Protein AF-A0A6D2JAP5-F1 (afdb_monomer_lite)

Foldseek 3Di:
DEAEDQDPVVQVCQVPVVVPVVCVVVSVVVVVVCVVDPDYDYDHDHPVVVVQVNADADPPPRDSQWDADPVQWIARPVPRDTDPPRGDPDDDPVQFDDPDPDTDGDPVPPPDDDPPPPPDDDDDDDD

InterPro domains:
  IPR002156 Ribonuclease H domain [PF13456] (2-56)

Secondary structure (DSSP, 8-state):
-EEEES-HHHHHHHH-GGG-GGGHHHHHHHHHHHTTSSS-EEEE--GGG-TTTSS---TTT----EEE-TTS-EEETTT-PEESS-------GGGEE-SSS-PEEPTTTS-PPPTT---SPPPP---

Sequence (127 aa):
MVFETDCSDVVKMVSKREEWPAFAILLDEVDRCKMGFTSFSIVHIPMTNNTKADKMICNACESDEIEGEEEGYFYCQKCGVRGEGIIGTAVNDDDLIGGTRGALYQQANARRLPPQLIDAPQQPIHT

pLDDT: mean 76.34, std 18.99, range [34.72, 96.75]

Radius of gyration: 21.02 Å; chains: 1; bounding box: 40×45×50 Å

Organism: NCBI:txid1685480

Structure (mmCIF, N/CA/C/O backbone):
data_AF-A0A6D2JAP5-F1
#
_entry.id   AF-A0A6D2JAP5-F1
#
loop_
_atom_site.group_PDB
_atom_site.id
_atom_site.type_symbol
_atom_site.label_atom_id
_atom_site.label_alt_id
_atom_site.label_comp_id
_atom_site.label_asym_id
_atom_site.label_entity_id
_atom_site.label_seq_id
_atom_site.pdbx_PDB_ins_code
_atom_site.Cartn_x
_atom_site.Cartn_y
_atom_site.Cartn_z
_atom_site.occupancy
_atom_site.B_iso_or_equiv
_atom_site.auth_seq_id
_atom_site.auth_comp_id
_atom_site.auth_asym_id
_atom_site.auth_atom_id
_atom_site.pdbx_PDB_model_num
ATOM 1 N N . MET A 1 1 ? -1.380 -10.282 14.592 1.00 93.75 1 MET A N 1
ATOM 2 C CA . MET A 1 1 ? -0.625 -10.085 13.340 1.00 93.75 1 MET A CA 1
ATOM 3 C C . MET A 1 1 ? -0.267 -8.615 13.231 1.00 93.75 1 MET A C 1
ATOM 5 O O . MET A 1 1 ? -1.144 -7.797 13.486 1.00 93.75 1 MET A O 1
ATOM 9 N N . VAL A 1 2 ? 0.987 -8.300 12.906 1.00 94.69 2 VAL A N 1
ATOM 10 C CA . VAL A 1 2 ? 1.461 -6.924 12.697 1.00 94.69 2 VAL A CA 1
ATOM 11 C C . VAL A 1 2 ? 1.758 -6.757 11.212 1.00 94.69 2 VAL A C 1
ATOM 13 O O . VAL A 1 2 ? 2.531 -7.533 10.659 1.00 94.69 2 VAL A O 1
ATOM 16 N N . PHE A 1 3 ? 1.119 -5.780 10.584 1.00 94.56 3 PHE A N 1
ATOM 17 C CA . PHE A 1 3 ? 1.362 -5.368 9.208 1.00 94.56 3 PHE A CA 1
ATOM 18 C C . PHE A 1 3 ? 2.146 -4.060 9.211 1.00 94.56 3 PHE A C 1
ATOM 20 O O . PHE A 1 3 ? 1.905 -3.187 10.044 1.00 94.56 3 PHE A O 1
ATOM 27 N N . GLU A 1 4 ? 3.071 -3.914 8.277 1.00 96.19 4 GLU A N 1
ATOM 28 C CA . GLU A 1 4 ? 3.921 -2.734 8.155 1.00 96.19 4 GLU A CA 1
ATOM 29 C C . GLU A 1 4 ? 3.623 -2.043 6.824 1.00 96.19 4 GLU A C 1
ATOM 31 O O . GLU A 1 4 ? 3.348 -2.697 5.819 1.00 96.19 4 GLU A O 1
ATOM 36 N N . THR A 1 5 ? 3.630 -0.714 6.825 1.00 95.25 5 THR A N 1
ATOM 37 C CA . THR A 1 5 ? 3.458 0.108 5.625 1.00 95.25 5 THR A CA 1
ATOM 38 C C . THR A 1 5 ? 4.300 1.367 5.748 1.00 95.25 5 THR A C 1
ATOM 40 O O . THR A 1 5 ? 4.461 1.902 6.839 1.00 95.25 5 THR A O 1
ATOM 43 N N . ASP A 1 6 ? 4.826 1.871 4.646 1.00 95.56 6 ASP A N 1
ATOM 44 C CA . ASP A 1 6 ? 5.451 3.194 4.566 1.00 95.56 6 ASP A CA 1
ATOM 45 C C . ASP A 1 6 ? 4.463 4.321 4.250 1.00 95.56 6 ASP A C 1
ATOM 47 O O . ASP A 1 6 ? 4.811 5.501 4.296 1.00 95.56 6 ASP A O 1
ATOM 51 N N . CYS A 1 7 ? 3.196 3.988 3.997 1.00 94.50 7 CYS A N 1
ATOM 52 C CA . CYS A 1 7 ? 2.155 4.973 3.780 1.00 94.50 7 CYS A CA 1
ATOM 53 C C . CYS A 1 7 ? 1.505 5.365 5.111 1.00 94.50 7 CYS A C 1
ATOM 55 O O . CYS A 1 7 ? 0.658 4.657 5.663 1.00 94.50 7 CYS A O 1
ATOM 57 N N . SER A 1 8 ? 1.869 6.542 5.627 1.00 93.56 8 SER A N 1
ATOM 58 C CA . SER A 1 8 ? 1.289 7.050 6.879 1.00 93.56 8 SER A CA 1
ATOM 59 C C . SER A 1 8 ? -0.230 7.254 6.801 1.00 93.56 8 SER A C 1
ATOM 61 O O . SER A 1 8 ? -0.919 7.143 7.817 1.00 93.56 8 SER A O 1
ATOM 63 N N . ASP A 1 9 ? -0.764 7.517 5.606 1.00 95.12 9 ASP A N 1
ATOM 64 C CA . ASP A 1 9 ? -2.195 7.724 5.413 1.00 95.12 9 ASP A CA 1
ATOM 65 C C . ASP A 1 9 ? -2.972 6.418 5.521 1.00 95.12 9 ASP A C 1
ATOM 67 O O . ASP A 1 9 ? -4.006 6.412 6.177 1.00 95.12 9 ASP A O 1
ATOM 71 N N . VAL A 1 10 ? -2.437 5.287 5.047 1.00 94.56 10 VAL A N 1
ATOM 72 C CA . VAL A 1 10 ? -3.070 3.969 5.240 1.00 94.56 10 VAL A CA 1
ATOM 73 C C . VAL A 1 10 ? -3.303 3.684 6.729 1.00 94.56 10 VAL A C 1
ATOM 75 O O . VAL A 1 10 ? -4.396 3.271 7.118 1.00 94.56 10 VAL A O 1
ATOM 78 N N . VAL A 1 11 ? -2.329 3.980 7.596 1.00 94.94 11 VAL A N 1
ATOM 79 C CA . VAL A 1 11 ? -2.489 3.814 9.054 1.00 94.94 11 VAL A CA 1
ATOM 80 C C . VAL A 1 11 ? -3.622 4.694 9.600 1.00 94.94 11 VAL A C 1
ATOM 82 O O . VAL A 1 11 ? -4.421 4.238 10.427 1.00 94.94 11 VAL A O 1
ATOM 85 N N . LYS A 1 12 ? -3.737 5.941 9.124 1.00 94.69 12 LYS A N 1
ATOM 86 C CA . LYS A 1 12 ? -4.809 6.865 9.532 1.00 94.69 12 LYS A CA 1
ATOM 87 C C . LYS A 1 12 ? -6.167 6.406 9.015 1.00 94.69 12 LYS A C 1
ATOM 89 O O . LYS A 1 12 ? -7.117 6.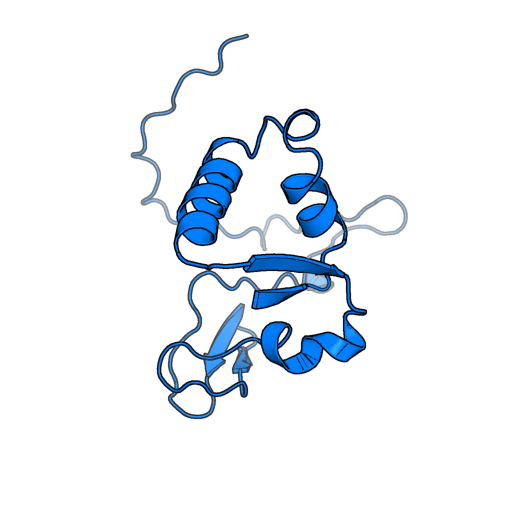398 9.787 1.00 94.69 12 LYS A O 1
ATOM 94 N N . MET A 1 13 ? -6.251 5.982 7.758 1.00 94.56 13 MET A N 1
ATOM 95 C CA . MET A 1 13 ? -7.484 5.518 7.120 1.00 94.56 13 MET A CA 1
ATOM 96 C C . MET A 1 13 ? -8.070 4.311 7.855 1.00 94.56 13 MET A C 1
ATOM 98 O O . MET A 1 13 ? -9.273 4.253 8.090 1.00 94.56 13 MET A O 1
ATOM 102 N N . VAL A 1 14 ? -7.214 3.381 8.289 1.00 92.44 14 VAL A N 1
ATOM 103 C CA . VAL A 1 14 ? -7.626 2.198 9.058 1.00 92.44 14 VAL A CA 1
ATOM 104 C C . VAL A 1 14 ? -8.037 2.547 10.496 1.00 92.44 14 VAL A C 1
ATOM 106 O O . VAL A 1 14 ? -8.856 1.836 11.079 1.00 92.44 14 VAL A O 1
ATOM 109 N N . SER A 1 15 ? -7.493 3.624 11.072 1.00 91.88 15 SER A N 1
ATOM 110 C CA . SER A 1 15 ? -7.784 4.054 12.451 1.00 91.88 15 SER A CA 1
ATOM 111 C C . SER A 1 15 ? -8.967 5.022 12.562 1.00 91.88 15 SER A C 1
ATOM 113 O O . SER A 1 15 ? -9.615 5.073 13.603 1.00 91.88 15 SER A O 1
ATOM 115 N N . LYS A 1 16 ? -9.223 5.816 11.519 1.00 93.31 16 LYS A N 1
ATOM 116 C CA . LYS A 1 16 ? -10.203 6.908 11.489 1.00 93.31 16 LYS A CA 1
ATOM 117 C C . LYS A 1 16 ? -10.982 6.908 10.179 1.00 93.31 16 LYS A C 1
ATOM 119 O O . LYS A 1 16 ? -10.875 7.817 9.355 1.00 93.31 16 LYS A O 1
ATOM 124 N N . ARG A 1 17 ? -11.739 5.846 9.952 1.00 90.75 17 ARG A N 1
ATOM 125 C CA . ARG A 1 17 ? -12.411 5.601 8.672 1.00 90.75 17 ARG A CA 1
ATOM 126 C C . ARG A 1 17 ? -13.436 6.676 8.292 1.00 90.75 17 ARG A C 1
ATOM 128 O O . ARG A 1 17 ? -13.672 6.907 7.111 1.00 90.75 17 ARG A O 1
ATOM 135 N N . GLU A 1 18 ? -14.011 7.356 9.277 1.00 91.88 18 GLU A N 1
ATOM 136 C CA . GLU A 1 18 ? -15.013 8.409 9.098 1.00 91.88 18 GLU A CA 1
ATOM 137 C C . GLU A 1 18 ? -14.427 9.656 8.420 1.00 91.88 18 GLU A C 1
ATOM 139 O O . GLU A 1 18 ? -15.150 10.383 7.742 1.00 91.88 18 GLU A O 1
ATOM 144 N N . GLU A 1 19 ? -13.115 9.886 8.559 1.00 95.19 19 GLU A N 1
ATOM 145 C CA . GLU A 1 19 ? -12.399 10.988 7.902 1.00 95.19 19 GLU A CA 1
ATOM 146 C C . GLU A 1 19 ? -12.113 10.692 6.410 1.00 95.19 19 GLU A C 1
ATOM 148 O O . GLU A 1 19 ? -11.762 11.604 5.663 1.00 95.19 19 GLU A O 1
ATOM 153 N N . TRP A 1 20 ? -12.300 9.443 5.949 1.00 94.88 20 TRP A N 1
ATOM 154 C CA . TRP A 1 20 ? -11.937 8.979 4.599 1.00 94.88 20 TRP A CA 1
ATOM 155 C C . TRP A 1 20 ? -13.100 8.297 3.848 1.00 94.88 20 TRP A C 1
ATOM 157 O O . TRP A 1 20 ? -12.944 7.183 3.336 1.00 94.88 20 TRP A O 1
ATOM 167 N N . PRO A 1 21 ? -14.272 8.950 3.714 1.00 93.25 21 PRO A N 1
ATOM 168 C CA . PRO A 1 21 ? -15.478 8.329 3.157 1.00 93.25 21 PRO A CA 1
ATOM 169 C C . PRO A 1 21 ? -15.325 7.877 1.697 1.00 93.25 21 PRO A C 1
ATOM 171 O O . PRO A 1 21 ? -15.963 6.910 1.286 1.00 93.25 21 PRO A O 1
ATOM 174 N N . ALA A 1 22 ? -14.439 8.514 0.923 1.00 95.88 22 ALA A N 1
ATOM 175 C CA . ALA A 1 22 ? -14.145 8.123 -0.458 1.00 95.88 22 ALA A CA 1
ATOM 176 C C . ALA A 1 22 ? -13.577 6.693 -0.581 1.00 95.88 22 ALA A C 1
ATOM 178 O O . ALA A 1 22 ? -13.672 6.085 -1.643 1.00 95.88 22 ALA A O 1
ATOM 179 N N . PHE A 1 23 ? -13.022 6.141 0.502 1.00 93.56 23 PHE A N 1
ATOM 180 C CA . PHE A 1 23 ? -12.391 4.821 0.534 1.00 93.56 23 PHE A CA 1
ATOM 181 C C . PHE A 1 23 ? -13.206 3.788 1.322 1.00 93.56 23 PHE A C 1
ATOM 183 O O . PHE A 1 23 ? -12.697 2.708 1.612 1.00 93.56 23 PHE A O 1
ATOM 190 N N . ALA A 1 24 ? -14.464 4.091 1.667 1.00 92.44 24 ALA A N 1
ATOM 191 C CA . ALA A 1 24 ? -15.294 3.244 2.526 1.00 92.44 24 ALA A CA 1
ATOM 192 C C . ALA A 1 24 ? -15.374 1.785 2.044 1.00 92.44 24 ALA A C 1
ATOM 194 O O . ALA A 1 24 ? -15.181 0.878 2.847 1.00 92.44 24 ALA A O 1
ATOM 195 N N . ILE A 1 25 ? -15.556 1.574 0.733 1.00 93.88 25 ILE A N 1
ATOM 196 C CA . ILE A 1 25 ? -15.614 0.233 0.129 1.00 93.88 25 ILE A CA 1
ATOM 197 C C . ILE A 1 25 ? -14.319 -0.542 0.398 1.00 93.88 25 ILE A C 1
ATOM 199 O O . ILE A 1 25 ? -14.368 -1.683 0.841 1.00 93.88 25 ILE A O 1
ATOM 203 N N . LEU A 1 26 ? -13.162 0.086 0.178 1.00 93.75 26 LEU A N 1
ATOM 204 C CA . LEU A 1 26 ? -11.856 -0.546 0.380 1.00 93.75 26 LEU A CA 1
ATOM 205 C C . LEU A 1 26 ? -11.587 -0.819 1.868 1.00 93.75 26 LEU A C 1
ATOM 207 O O . LEU A 1 26 ? -11.039 -1.861 2.221 1.00 93.75 26 LEU A O 1
ATOM 211 N N . LEU A 1 27 ? -12.005 0.089 2.754 1.00 93.81 27 LEU A N 1
ATOM 212 C CA . LEU A 1 27 ? -11.867 -0.087 4.202 1.00 93.81 27 LEU A CA 1
ATOM 213 C C . LEU A 1 27 ? -12.757 -1.216 4.745 1.00 93.81 27 LEU A C 1
ATOM 215 O O . LEU A 1 27 ? -12.332 -1.924 5.657 1.00 93.81 27 LEU A O 1
ATOM 219 N N . ASP A 1 28 ? -13.932 -1.452 4.156 1.00 94.62 28 ASP A N 1
ATOM 220 C CA . ASP A 1 28 ? -14.764 -2.615 4.492 1.00 94.62 28 ASP A CA 1
ATOM 221 C C . ASP A 1 28 ? -14.085 -3.938 4.105 1.00 94.62 28 ASP A C 1
ATOM 223 O O . ASP A 1 28 ? -14.183 -4.932 4.830 1.00 94.62 28 ASP A O 1
ATOM 227 N N . GLU A 1 29 ? -13.344 -3.967 2.993 1.00 94.62 29 GLU A N 1
ATOM 228 C CA . GLU A 1 29 ? -12.559 -5.147 2.616 1.00 94.62 29 GLU A CA 1
ATOM 229 C C . GLU A 1 29 ? -11.420 -5.410 3.597 1.00 94.62 29 GLU A C 1
ATOM 231 O O . GLU A 1 29 ? -11.174 -6.561 3.968 1.00 94.62 29 GLU A O 1
ATOM 236 N N . VAL A 1 30 ? -10.758 -4.348 4.059 1.00 92.06 30 VAL A N 1
ATOM 237 C CA . VAL A 1 30 ? -9.743 -4.444 5.110 1.00 92.06 30 VAL A CA 1
ATOM 238 C C . VAL A 1 30 ? -10.359 -5.035 6.379 1.00 92.06 30 VAL A C 1
ATOM 240 O O . VAL A 1 30 ? -9.784 -5.963 6.946 1.00 92.06 30 VAL A O 1
ATOM 243 N N . ASP A 1 31 ? -11.536 -4.572 6.805 1.00 92.00 31 ASP A N 1
ATOM 244 C CA . ASP A 1 31 ? -12.220 -5.104 7.990 1.00 92.00 31 ASP A CA 1
ATOM 245 C C . ASP A 1 31 ? -12.610 -6.580 7.829 1.00 92.00 31 ASP A C 1
ATOM 247 O O . ASP A 1 31 ? -12.388 -7.384 8.738 1.00 92.00 31 ASP A O 1
ATOM 251 N N . ARG A 1 32 ? -13.086 -6.978 6.645 1.00 94.12 32 ARG A N 1
ATOM 252 C CA . ARG A 1 32 ? -13.336 -8.388 6.319 1.00 94.12 32 ARG A CA 1
ATOM 253 C C . ARG A 1 32 ? -12.063 -9.231 6.439 1.00 94.12 32 ARG A C 1
ATOM 255 O O . ARG A 1 32 ? -12.108 -10.322 7.002 1.00 94.12 32 ARG A O 1
ATOM 262 N N . CYS A 1 33 ? -10.924 -8.727 5.966 1.00 91.19 33 CYS A N 1
ATOM 263 C CA . CYS A 1 33 ? -9.634 -9.402 6.115 1.00 91.19 33 CYS A CA 1
ATOM 264 C C . CYS A 1 33 ? -9.191 -9.488 7.584 1.00 91.19 33 CYS A C 1
ATOM 266 O O . CYS A 1 33 ? -8.684 -10.529 8.007 1.00 91.19 33 CYS A O 1
ATOM 268 N N . LYS A 1 34 ? -9.424 -8.440 8.390 1.00 91.88 34 LYS A N 1
ATOM 269 C CA . LYS A 1 34 ? -9.100 -8.434 9.830 1.00 91.88 34 LYS A CA 1
ATOM 270 C C . LYS A 1 34 ? -9.782 -9.575 10.582 1.00 91.88 34 LYS A C 1
ATOM 272 O O . LYS A 1 34 ? -9.158 -10.152 11.469 1.00 91.88 34 LYS A O 1
ATOM 277 N N . MET A 1 35 ? -11.016 -9.933 10.213 1.00 92.19 35 MET A N 1
ATOM 278 C CA . MET A 1 35 ? -11.768 -11.028 10.848 1.00 92.19 35 MET A CA 1
ATOM 279 C C . MET A 1 35 ? -11.076 -12.397 10.732 1.00 92.19 35 MET A C 1
ATOM 281 O O . MET A 1 35 ? -11.378 -13.297 11.512 1.00 92.19 35 MET A O 1
ATOM 285 N N . GLY A 1 36 ? -10.136 -12.559 9.793 1.00 93.88 36 GLY A N 1
ATOM 286 C CA . GLY A 1 36 ? -9.328 -13.772 9.655 1.00 93.88 36 GLY A CA 1
ATOM 287 C C . GLY A 1 36 ? -8.211 -13.921 10.696 1.00 93.88 36 GLY A C 1
ATOM 288 O O . GLY A 1 36 ? -7.584 -14.978 10.757 1.00 93.88 36 GLY A O 1
ATOM 289 N N . PHE A 1 37 ? -7.943 -12.901 11.520 1.00 93.88 37 PHE A N 1
ATOM 290 C CA . PHE A 1 37 ? -6.841 -12.897 12.482 1.00 93.88 37 PHE A CA 1
ATOM 291 C C . PHE A 1 37 ? -7.340 -12.751 13.923 1.00 93.88 37 PHE A C 1
ATOM 293 O O . PHE A 1 37 ? -8.247 -11.981 14.216 1.00 93.88 37 PHE A O 1
ATOM 300 N N . THR A 1 38 ? -6.682 -13.435 14.864 1.00 94.19 38 THR A N 1
ATOM 301 C CA . THR A 1 38 ? -6.961 -13.300 16.309 1.00 94.19 38 THR A CA 1
ATOM 302 C C . THR A 1 38 ? -6.519 -11.952 16.883 1.00 94.19 38 THR A C 1
ATOM 304 O O . THR A 1 38 ? -7.024 -11.511 17.911 1.00 94.19 38 THR A O 1
ATOM 307 N N . SER A 1 39 ? -5.564 -11.293 16.228 1.00 93.19 39 SER A N 1
ATOM 308 C CA . SER A 1 39 ? -5.121 -9.933 16.525 1.00 93.19 39 SER A CA 1
ATOM 309 C C . SER A 1 39 ? -4.649 -9.256 15.243 1.00 93.19 39 SER A C 1
ATOM 311 O O . SER A 1 39 ? -4.063 -9.908 14.374 1.00 93.19 39 SER A O 1
ATOM 313 N N . PHE A 1 40 ? -4.852 -7.945 15.136 1.00 93.12 40 PHE A N 1
ATOM 314 C CA . PHE A 1 40 ? -4.481 -7.156 13.965 1.00 93.12 40 PHE A CA 1
ATOM 315 C C . PHE A 1 40 ? -3.916 -5.799 14.393 1.00 93.12 40 PHE A C 1
ATOM 317 O O . PHE A 1 40 ? -4.525 -5.104 15.204 1.00 93.12 40 PHE A O 1
ATOM 324 N N . SER A 1 41 ? -2.783 -5.405 13.819 1.00 94.00 41 SER A N 1
ATOM 325 C CA . SER A 1 41 ? -2.271 -4.038 13.867 1.00 94.00 41 SER A CA 1
ATOM 326 C C . SER A 1 41 ? -1.599 -3.687 12.545 1.00 94.00 41 SER A C 1
ATOM 328 O O . SER A 1 41 ? -1.039 -4.558 11.882 1.00 94.00 41 SER A O 1
ATOM 330 N N . ILE A 1 42 ? -1.653 -2.410 12.171 1.00 95.38 42 ILE A N 1
ATOM 331 C CA . ILE A 1 42 ? -0.903 -1.853 11.046 1.00 95.38 42 ILE A CA 1
ATOM 332 C C . ILE A 1 42 ? -0.056 -0.689 11.557 1.00 95.38 42 ILE A C 1
ATOM 334 O O . ILE A 1 42 ? -0.562 0.161 12.292 1.00 95.38 42 ILE A O 1
ATOM 338 N N . VAL A 1 43 ? 1.234 -0.677 11.233 1.00 96.44 43 VAL A N 1
ATOM 339 C CA . VAL A 1 43 ? 2.186 0.323 11.728 1.00 96.44 43 VAL A CA 1
ATOM 340 C C . VAL A 1 43 ? 2.940 0.974 10.582 1.00 96.44 43 VAL A C 1
ATOM 342 O O . VAL A 1 43 ? 3.229 0.343 9.567 1.00 96.44 43 VAL A O 1
ATOM 345 N N . HIS A 1 44 ? 3.260 2.252 10.768 1.00 96.75 44 HIS A N 1
ATOM 346 C CA . HIS A 1 44 ? 4.065 2.993 9.814 1.00 96.75 44 HIS A CA 1
ATOM 347 C C . HIS A 1 44 ? 5.555 2.703 10.024 1.00 96.75 44 HIS A C 1
ATOM 349 O O . HIS A 1 44 ? 6.056 2.840 11.143 1.00 96.75 44 HIS A O 1
ATOM 355 N N . ILE A 1 45 ? 6.266 2.384 8.947 1.00 96.44 45 ILE A N 1
ATOM 356 C CA . ILE A 1 45 ? 7.725 2.264 8.900 1.00 96.44 45 ILE A CA 1
ATOM 357 C C . ILE A 1 45 ? 8.297 3.249 7.870 1.00 96.44 45 ILE A C 1
ATOM 359 O O . ILE A 1 45 ? 7.604 3.620 6.933 1.00 96.44 45 ILE A O 1
ATOM 363 N N . PRO A 1 46 ? 9.550 3.710 7.995 1.00 94.69 46 PRO A N 1
ATOM 364 C CA . PRO A 1 46 ? 10.175 4.489 6.929 1.00 94.69 46 PRO A CA 1
ATOM 365 C C . PRO A 1 46 ? 10.251 3.689 5.619 1.00 94.69 46 PRO A C 1
ATOM 367 O O . PRO A 1 46 ? 10.508 2.487 5.652 1.00 94.69 46 PRO A O 1
ATOM 370 N N . MET A 1 47 ? 10.134 4.359 4.471 1.00 88.38 47 MET A N 1
ATOM 371 C CA . MET A 1 47 ? 10.271 3.742 3.138 1.00 88.38 47 MET A CA 1
ATOM 372 C C . MET A 1 47 ? 11.590 2.962 2.985 1.00 88.38 47 MET A C 1
ATOM 374 O O . MET A 1 47 ? 11.614 1.854 2.460 1.00 88.38 47 MET A O 1
ATOM 378 N N . THR A 1 48 ? 12.683 3.464 3.575 1.00 88.94 48 THR A N 1
ATOM 379 C CA . THR A 1 48 ? 13.993 2.780 3.618 1.00 88.94 48 THR A CA 1
ATOM 380 C C . THR A 1 48 ? 13.956 1.413 4.301 1.00 88.94 48 THR A C 1
ATOM 382 O O . THR A 1 48 ? 14.850 0.595 4.102 1.00 88.94 48 THR A O 1
ATOM 385 N N . ASN A 1 49 ? 12.939 1.163 5.122 1.00 89.94 49 ASN A N 1
ATOM 386 C CA . ASN A 1 49 ? 12.731 -0.088 5.836 1.00 89.94 49 ASN A CA 1
ATOM 387 C C . ASN A 1 49 ? 11.693 -0.978 5.133 1.00 89.94 49 ASN A C 1
ATOM 389 O O . ASN A 1 49 ? 11.651 -2.172 5.415 1.00 89.94 49 ASN A O 1
ATOM 393 N N . ASN A 1 50 ? 10.920 -0.438 4.185 1.00 90.62 50 ASN A N 1
ATOM 394 C CA . ASN A 1 50 ? 9.908 -1.159 3.413 1.00 90.62 50 ASN A CA 1
ATOM 395 C C . ASN A 1 50 ? 10.452 -1.749 2.094 1.00 90.62 50 ASN A C 1
ATOM 397 O O . ASN A 1 50 ? 9.703 -2.052 1.171 1.00 90.62 50 ASN A O 1
ATOM 401 N N . THR A 1 51 ? 11.770 -1.954 1.999 1.00 85.81 51 THR A N 1
ATOM 402 C CA . THR A 1 51 ? 12.477 -2.303 0.746 1.00 85.81 51 THR A CA 1
ATOM 403 C C . THR A 1 51 ? 11.972 -3.555 0.030 1.00 85.81 51 THR A C 1
ATOM 405 O O . THR A 1 51 ? 12.215 -3.714 -1.161 1.00 85.81 51 THR A O 1
ATOM 408 N N . LYS A 1 52 ? 11.296 -4.474 0.729 1.00 83.38 52 LYS A N 1
ATOM 409 C CA . LYS A 1 52 ? 10.710 -5.664 0.098 1.00 83.38 52 LYS A CA 1
ATOM 410 C C . LYS A 1 52 ? 9.414 -5.355 -0.645 1.00 83.38 52 LYS A C 1
ATOM 412 O O . LYS A 1 52 ? 9.202 -5.928 -1.704 1.00 83.38 52 LYS A O 1
ATOM 417 N N . ALA A 1 53 ? 8.563 -4.499 -0.082 1.00 85.25 53 ALA A N 1
ATOM 418 C CA . ALA A 1 53 ? 7.288 -4.130 -0.693 1.00 85.25 53 ALA A CA 1
ATOM 419 C C . ALA A 1 53 ? 7.418 -2.916 -1.630 1.00 85.25 53 ALA A C 1
ATOM 421 O O . ALA A 1 53 ? 6.579 -2.745 -2.504 1.00 85.25 53 ALA A O 1
ATOM 422 N N . ASP A 1 54 ? 8.476 -2.114 -1.469 1.00 82.38 54 ASP A N 1
ATOM 423 C CA . ASP A 1 54 ? 8.817 -0.976 -2.337 1.00 82.38 54 ASP A CA 1
ATOM 424 C C . ASP A 1 54 ? 9.332 -1.416 -3.723 1.00 82.38 54 ASP A C 1
ATOM 426 O O . ASP A 1 54 ? 9.258 -0.680 -4.705 1.00 82.38 54 ASP A O 1
ATOM 430 N N . LYS A 1 55 ? 9.837 -2.650 -3.835 1.00 82.44 55 LYS A N 1
ATOM 431 C CA . LYS A 1 55 ? 10.331 -3.186 -5.103 1.00 82.44 55 LYS A CA 1
ATOM 432 C C . LYS A 1 55 ? 9.190 -3.556 -6.040 1.00 82.44 55 LYS A C 1
ATOM 434 O O . LYS A 1 55 ? 8.260 -4.272 -5.677 1.00 82.44 55 LYS A O 1
ATOM 439 N N . MET A 1 56 ? 9.338 -3.153 -7.296 1.00 79.62 56 MET A N 1
ATOM 440 C CA . MET A 1 56 ? 8.529 -3.676 -8.387 1.00 79.6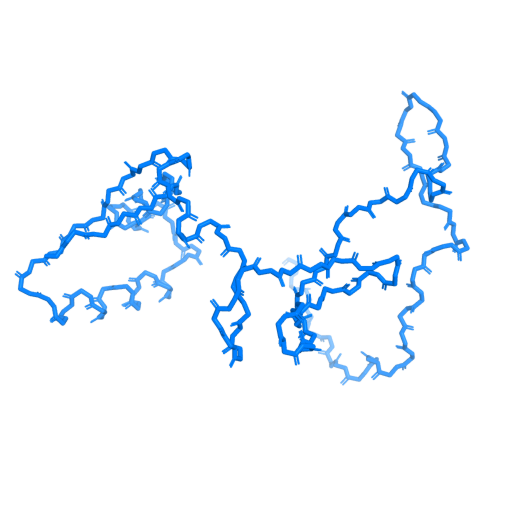2 56 MET A CA 1
ATOM 441 C C . MET A 1 56 ? 8.930 -5.129 -8.653 1.00 79.62 56 MET A C 1
ATOM 443 O O . MET A 1 56 ? 10.079 -5.399 -8.985 1.00 79.62 56 MET A O 1
ATOM 447 N N . ILE A 1 57 ? 7.985 -6.057 -8.508 1.00 84.00 57 ILE A N 1
ATOM 448 C CA . ILE A 1 57 ? 8.218 -7.491 -8.702 1.00 84.00 57 ILE A CA 1
ATOM 449 C C . ILE A 1 57 ? 7.463 -7.981 -9.938 1.00 84.00 57 ILE A C 1
ATOM 451 O O . ILE A 1 57 ? 6.280 -7.692 -10.122 1.00 84.00 57 ILE A O 1
ATOM 455 N N . CYS A 1 58 ? 8.127 -8.785 -10.765 1.00 81.06 58 CYS A N 1
ATOM 456 C CA . CYS A 1 58 ? 7.496 -9.504 -11.859 1.00 81.06 58 CYS A CA 1
ATOM 457 C C . CYS A 1 58 ? 6.513 -10.549 -11.315 1.00 81.06 58 CYS A C 1
ATOM 459 O O . CYS A 1 58 ? 6.915 -11.511 -10.662 1.00 81.06 58 CYS A O 1
ATOM 461 N N . ASN A 1 59 ? 5.232 -10.423 -11.660 1.00 83.00 59 ASN A N 1
ATOM 462 C CA . ASN A 1 59 ? 4.190 -11.370 -11.253 1.00 83.00 59 ASN A CA 1
ATOM 463 C C . ASN A 1 59 ? 4.401 -12.809 -11.767 1.00 83.00 59 ASN A C 1
ATOM 465 O O . ASN A 1 59 ? 3.848 -13.743 -11.195 1.00 83.00 59 ASN A O 1
ATOM 469 N N . ALA A 1 60 ? 5.177 -12.999 -12.837 1.00 84.81 60 ALA A N 1
ATOM 470 C CA . ALA A 1 60 ? 5.383 -14.303 -13.458 1.00 84.81 60 ALA A CA 1
ATOM 471 C C . ALA A 1 60 ? 6.539 -15.104 -12.843 1.00 84.81 60 ALA A C 1
ATOM 473 O O . ALA A 1 60 ? 6.510 -16.333 -12.873 1.00 84.81 60 ALA A O 1
ATOM 474 N N . CYS A 1 61 ? 7.575 -14.438 -12.323 1.00 87.69 61 CYS A N 1
ATOM 475 C CA . CYS A 1 61 ? 8.786 -15.118 -11.840 1.00 87.69 61 CYS A CA 1
ATOM 476 C C . CYS A 1 61 ? 9.366 -14.560 -10.532 1.00 87.69 61 CYS A C 1
ATOM 478 O O . CYS A 1 61 ? 10.469 -14.956 -10.143 1.00 87.69 61 CYS A O 1
ATOM 480 N N . GLU A 1 62 ? 8.643 -13.640 -9.889 1.00 86.50 62 GLU A N 1
ATOM 481 C CA . GLU A 1 62 ? 8.969 -13.012 -8.601 1.00 86.50 62 GLU A CA 1
ATOM 482 C C . GLU A 1 62 ? 10.319 -12.273 -8.565 1.00 86.50 62 GLU A C 1
ATOM 484 O O . GLU A 1 62 ? 10.852 -11.971 -7.500 1.00 86.50 62 GLU A O 1
ATOM 489 N N . SER A 1 63 ? 10.885 -11.966 -9.733 1.00 85.06 63 SER A N 1
ATOM 490 C CA . SER A 1 63 ? 12.115 -11.183 -9.855 1.00 85.06 63 SER A CA 1
ATOM 491 C C . SER A 1 63 ? 11.832 -9.688 -9.762 1.00 85.06 63 SER A C 1
ATOM 493 O O . SER A 1 63 ? 10.845 -9.209 -10.317 1.00 85.06 63 SER A O 1
ATOM 495 N N . ASP A 1 64 ? 12.723 -8.961 -9.096 1.00 85.25 64 ASP A N 1
ATOM 496 C CA . ASP A 1 64 ? 12.755 -7.499 -9.005 1.00 85.25 64 ASP A CA 1
ATOM 497 C C . ASP A 1 64 ? 13.605 -6.835 -10.103 1.00 85.25 64 ASP A C 1
ATOM 499 O O . ASP A 1 64 ? 13.739 -5.614 -10.138 1.00 85.25 64 ASP A O 1
ATOM 503 N N . GLU A 1 65 ? 14.173 -7.627 -11.013 1.00 86.62 65 GLU A N 1
ATOM 504 C CA . GLU A 1 65 ? 14.975 -7.144 -12.136 1.00 86.62 65 GLU A CA 1
ATOM 505 C C . GLU A 1 65 ? 14.041 -6.720 -13.276 1.00 86.62 65 GLU A C 1
ATOM 507 O O . GLU A 1 65 ? 13.744 -7.495 -14.190 1.00 86.62 65 GLU A O 1
ATOM 512 N N . ILE A 1 66 ? 13.514 -5.498 -13.178 1.00 84.25 66 ILE A N 1
ATOM 513 C CA . ILE A 1 66 ? 12.652 -4.884 -14.190 1.00 84.25 66 ILE A CA 1
ATOM 514 C C . ILE A 1 66 ? 13.401 -3.732 -14.861 1.00 84.25 66 ILE A C 1
ATOM 516 O O . ILE A 1 66 ? 13.846 -2.806 -14.186 1.00 84.25 66 ILE A O 1
ATOM 520 N N . GLU A 1 67 ? 13.496 -3.755 -16.188 1.00 81.69 67 GLU A N 1
ATOM 521 C CA . GLU A 1 67 ? 14.107 -2.679 -16.973 1.00 81.69 67 GLU A CA 1
ATOM 522 C C . GLU A 1 67 ? 13.069 -1.997 -17.862 1.00 81.69 67 GLU A C 1
ATOM 524 O O . GLU A 1 67 ? 12.156 -2.642 -18.378 1.00 81.69 67 GLU A O 1
ATOM 529 N N . GLY A 1 68 ? 13.195 -0.677 -18.007 1.00 73.19 68 GLY A N 1
ATOM 530 C CA . GLY A 1 68 ? 12.410 0.119 -18.945 1.00 73.19 68 GLY A CA 1
ATOM 531 C C . GLY A 1 68 ? 13.222 0.419 -20.200 1.00 73.19 68 GLY A C 1
ATOM 532 O O . GLY A 1 68 ? 14.385 0.802 -20.094 1.00 73.19 68 GLY A O 1
ATOM 533 N N . GLU A 1 69 ? 12.606 0.273 -21.369 1.00 67.25 69 GLU A N 1
ATOM 534 C CA . GLU A 1 69 ? 13.198 0.674 -22.651 1.00 67.25 69 GLU A CA 1
ATOM 535 C C . GLU A 1 69 ? 12.675 2.050 -23.105 1.00 67.25 69 GLU A C 1
ATOM 537 O O . GLU A 1 69 ? 11.656 2.541 -22.608 1.00 67.25 69 GLU A O 1
ATOM 542 N N . GLU A 1 70 ? 13.339 2.661 -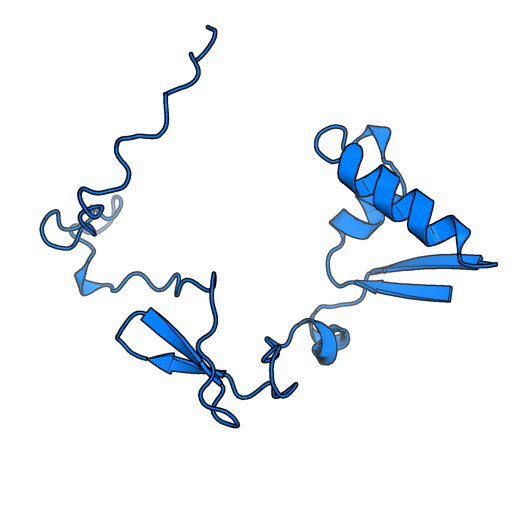24.095 1.00 59.50 70 GLU A N 1
ATOM 543 C CA . GLU A 1 70 ? 12.937 3.940 -24.717 1.00 59.50 70 GLU A CA 1
ATOM 544 C C . GLU A 1 70 ? 11.511 3.906 -25.306 1.00 59.50 70 GLU A C 1
ATOM 546 O O . GLU A 1 70 ? 10.867 4.944 -25.449 1.00 59.50 70 GLU A O 1
ATOM 551 N N . GLU A 1 71 ? 10.963 2.716 -25.574 1.00 66.19 71 GLU A N 1
ATOM 552 C CA . GLU A 1 71 ? 9.580 2.522 -26.033 1.00 66.19 71 GLU A CA 1
ATOM 553 C C . GLU A 1 71 ? 8.521 2.708 -24.924 1.00 66.19 71 GLU A C 1
ATOM 555 O O . GLU A 1 71 ? 7.316 2.610 -25.178 1.00 66.19 71 GLU A O 1
ATOM 560 N N . GLY A 1 72 ? 8.945 2.992 -23.687 1.00 70.75 72 GLY A N 1
ATOM 561 C CA . GLY A 1 72 ? 8.060 3.311 -22.564 1.00 70.75 72 GLY A CA 1
ATOM 562 C C . GLY A 1 72 ? 7.384 2.098 -21.922 1.00 70.75 72 GLY A C 1
ATOM 563 O O . GLY A 1 72 ? 6.432 2.267 -21.154 1.00 70.75 72 GLY A O 1
ATOM 564 N N . TYR A 1 73 ? 7.863 0.890 -22.225 1.00 77.31 73 TYR A N 1
ATOM 565 C CA . TYR A 1 73 ? 7.434 -0.353 -21.593 1.00 77.31 73 TYR A CA 1
ATOM 566 C C . TYR A 1 73 ? 8.518 -0.903 -20.674 1.00 77.31 73 TYR A C 1
ATOM 568 O O . TYR A 1 73 ? 9.709 -0.730 -20.920 1.00 77.31 73 TYR A O 1
ATOM 576 N N . PHE A 1 74 ? 8.070 -1.593 -19.630 1.00 82.19 74 PHE A N 1
ATOM 577 C CA . PHE A 1 74 ? 8.931 -2.278 -18.679 1.00 82.19 74 PHE A CA 1
ATOM 578 C C . PHE A 1 74 ? 8.888 -3.784 -18.919 1.00 82.19 74 PHE A C 1
ATOM 580 O O . PHE A 1 74 ? 7.817 -4.334 -19.181 1.00 82.19 74 PHE A O 1
ATOM 587 N N . TYR A 1 75 ? 10.026 -4.456 -18.784 1.00 84.69 75 TYR A N 1
ATOM 588 C CA . TYR A 1 75 ? 10.159 -5.898 -18.964 1.00 84.69 75 TYR A CA 1
ATOM 589 C C . TYR A 1 75 ? 10.947 -6.513 -17.815 1.00 84.69 75 TYR A C 1
ATOM 591 O O . TYR A 1 75 ? 11.900 -5.929 -17.304 1.00 84.69 75 TYR A O 1
ATOM 599 N N . CYS A 1 76 ? 10.554 -7.718 -17.410 1.00 85.81 76 CYS A N 1
ATOM 600 C CA . CYS A 1 76 ? 11.340 -8.500 -16.470 1.00 85.81 76 CYS A CA 1
ATOM 601 C C . CYS A 1 76 ? 12.555 -9.119 -17.165 1.00 85.81 76 CYS A C 1
ATOM 603 O O . CYS A 1 76 ? 12.390 -9.923 -18.079 1.00 85.81 76 CYS A O 1
ATOM 605 N N . GLN A 1 77 ? 13.757 -8.847 -16.668 1.00 86.62 77 GLN A N 1
ATOM 606 C CA . GLN A 1 77 ? 15.005 -9.382 -17.222 1.00 86.62 77 GLN A CA 1
ATOM 607 C C . GLN A 1 77 ? 15.124 -10.901 -17.094 1.00 86.62 77 GLN A C 1
ATOM 609 O O . GLN A 1 77 ? 15.698 -11.576 -17.946 1.00 86.62 77 GLN A O 1
ATOM 614 N N . LYS A 1 78 ? 14.515 -11.480 -16.057 1.00 87.44 78 LYS A N 1
ATOM 615 C CA . LYS A 1 78 ? 14.602 -12.920 -15.805 1.00 87.44 78 LYS A CA 1
ATOM 616 C C . LYS A 1 78 ? 13.710 -13.764 -16.720 1.00 87.44 78 LYS A C 1
ATOM 618 O O . LYS A 1 78 ? 14.070 -14.894 -17.042 1.00 87.44 78 LYS A O 1
ATOM 623 N N . CYS A 1 79 ? 12.528 -13.268 -17.088 1.00 88.38 79 CYS A N 1
ATOM 624 C CA . CYS A 1 79 ? 11.534 -14.060 -17.831 1.00 88.38 79 CYS A CA 1
ATOM 625 C C . CYS A 1 79 ? 10.985 -13.388 -19.096 1.00 88.38 79 CYS A C 1
ATOM 627 O O . CYS A 1 79 ? 10.205 -14.009 -19.814 1.00 88.38 79 CYS A O 1
ATOM 629 N N . GLY A 1 80 ? 11.356 -12.137 -19.368 1.00 84.62 80 GLY A N 1
ATOM 630 C CA . GLY A 1 80 ? 10.912 -11.367 -20.531 1.00 84.62 80 GLY A CA 1
ATOM 631 C C . GLY A 1 80 ? 9.455 -10.900 -20.481 1.00 84.62 80 GLY A C 1
ATOM 632 O O . GLY A 1 80 ? 8.982 -10.283 -21.432 1.00 84.62 80 GLY A O 1
ATOM 633 N N . VAL A 1 81 ? 8.713 -11.185 -19.403 1.00 86.38 81 VAL A N 1
ATOM 634 C CA . VAL A 1 81 ? 7.315 -10.747 -19.277 1.00 86.38 81 VAL A CA 1
ATOM 635 C C . VAL A 1 81 ? 7.258 -9.223 -19.202 1.00 86.38 81 VAL A C 1
ATOM 637 O O . VAL A 1 81 ? 7.936 -8.603 -18.380 1.00 86.38 81 VAL A O 1
ATOM 640 N N . ARG A 1 82 ? 6.424 -8.634 -20.064 1.00 82.00 82 ARG A N 1
ATOM 641 C CA . ARG A 1 82 ? 6.131 -7.200 -20.095 1.00 82.00 82 ARG A CA 1
ATOM 642 C C . ARG A 1 82 ? 5.265 -6.809 -18.900 1.00 82.00 82 ARG A C 1
ATOM 644 O O . ARG A 1 82 ? 4.232 -7.429 -18.655 1.00 82.00 82 ARG A O 1
ATOM 651 N N . GLY A 1 83 ? 5.659 -5.759 -18.190 1.00 78.69 83 GLY A N 1
ATOM 652 C CA . GLY A 1 83 ? 4.843 -5.118 -17.168 1.00 78.69 83 GLY A CA 1
ATOM 653 C C . GLY A 1 83 ? 3.653 -4.404 -17.806 1.00 78.69 83 GLY A C 1
ATOM 654 O O . GLY A 1 83 ? 3.823 -3.488 -18.611 1.00 78.69 83 GLY A O 1
ATOM 655 N N . GLU A 1 84 ? 2.438 -4.820 -17.459 1.00 75.31 84 GLU A N 1
ATOM 656 C CA . GLU A 1 84 ? 1.210 -4.141 -17.878 1.00 75.31 84 GLU A CA 1
ATOM 657 C C . GLU A 1 84 ? 0.796 -3.075 -16.859 1.00 75.31 84 GLU A C 1
ATOM 659 O O . GLU A 1 84 ? 1.007 -3.230 -15.659 1.00 75.31 84 GLU A O 1
ATOM 664 N N . GLY A 1 85 ? 0.202 -1.975 -17.331 1.00 68.50 85 GLY A N 1
ATOM 665 C CA . GLY A 1 85 ? -0.277 -0.892 -16.459 1.00 68.50 85 GLY A CA 1
ATOM 666 C C . GLY A 1 85 ? 0.823 -0.024 -15.838 1.00 68.50 85 GLY A C 1
ATOM 667 O O . GLY A 1 85 ? 0.517 0.878 -15.063 1.00 68.50 85 GLY A O 1
ATOM 668 N N . ILE A 1 86 ? 2.087 -0.257 -16.197 1.00 68.50 86 ILE A N 1
ATOM 669 C CA . ILE A 1 86 ? 3.230 0.544 -15.760 1.00 68.50 86 ILE A CA 1
ATOM 670 C C . ILE A 1 86 ? 3.541 1.553 -16.862 1.00 68.50 86 ILE A C 1
ATOM 672 O O . ILE A 1 86 ? 3.886 1.174 -17.979 1.00 68.50 86 ILE A O 1
ATOM 676 N N . ILE A 1 87 ? 3.379 2.840 -16.561 1.00 64.12 87 ILE A N 1
ATOM 677 C CA . ILE A 1 87 ? 3.662 3.928 -17.498 1.00 64.12 87 ILE A CA 1
ATOM 678 C C . ILE A 1 87 ? 4.917 4.634 -17.002 1.00 64.12 87 ILE A C 1
ATOM 680 O O . ILE A 1 87 ? 4.939 5.127 -15.874 1.00 64.12 87 ILE A O 1
ATOM 684 N N . GLY A 1 88 ? 5.950 4.710 -17.842 1.00 60.53 88 GLY A N 1
ATOM 685 C CA . GLY A 1 88 ? 7.075 5.601 -17.583 1.00 60.53 88 GLY A CA 1
ATOM 686 C C . GLY A 1 88 ? 6.562 7.039 -17.554 1.00 60.53 88 GLY A C 1
ATOM 687 O O . GLY A 1 88 ? 6.086 7.547 -18.567 1.00 60.53 88 GLY A O 1
ATOM 688 N N . THR A 1 89 ? 6.610 7.695 -16.395 1.00 57.59 89 THR A N 1
ATOM 689 C CA . THR A 1 89 ? 6.197 9.102 -16.243 1.00 57.59 89 THR A CA 1
ATOM 690 C C . THR A 1 89 ? 7.303 10.082 -16.634 1.00 57.59 89 THR A C 1
ATOM 692 O O . THR A 1 89 ? 7.201 11.271 -16.334 1.00 57.59 89 THR A O 1
ATOM 695 N N . ALA A 1 90 ? 8.378 9.602 -17.264 1.00 57.59 90 ALA A N 1
ATOM 696 C CA . ALA A 1 90 ? 9.427 10.462 -17.777 1.00 57.59 90 ALA A CA 1
ATOM 697 C C . ALA A 1 90 ? 8.889 11.207 -19.004 1.00 57.59 90 ALA A C 1
ATOM 699 O O . ALA A 1 90 ? 8.712 10.636 -20.077 1.00 57.59 90 ALA A O 1
ATOM 700 N N . VAL A 1 91 ? 8.578 12.484 -18.808 1.00 57.06 91 VAL A N 1
ATOM 701 C CA . VAL A 1 91 ? 8.457 13.450 -19.898 1.00 57.06 91 VAL A CA 1
ATOM 702 C C . VAL A 1 91 ? 9.848 13.685 -20.460 1.00 57.06 91 VAL A C 1
ATOM 704 O O . VAL A 1 91 ? 10.734 14.096 -19.711 1.00 57.06 91 VAL A O 1
ATOM 707 N N . ASN A 1 92 ? 10.042 13.406 -21.748 1.00 63.34 92 ASN A N 1
ATOM 708 C CA . ASN A 1 92 ? 11.267 13.795 -22.429 1.00 63.34 92 ASN A CA 1
ATOM 709 C C . ASN A 1 92 ? 11.311 15.335 -22.467 1.00 63.34 92 ASN A C 1
ATOM 711 O O . ASN A 1 92 ? 10.300 15.982 -22.744 1.00 63.34 92 ASN A O 1
ATOM 715 N N . ASP A 1 93 ? 12.448 15.939 -22.134 1.00 66.00 93 ASP A N 1
ATOM 716 C CA . ASP A 1 93 ? 12.640 17.386 -22.209 1.00 66.00 93 ASP A CA 1
ATOM 717 C C . ASP A 1 93 ? 12.510 17.911 -23.646 1.00 66.00 93 ASP A C 1
ATOM 719 O O . ASP A 1 93 ? 12.064 19.045 -23.836 1.00 66.00 93 ASP A O 1
ATOM 723 N N . ASP A 1 94 ? 12.745 17.053 -24.643 1.00 65.81 94 ASP A N 1
ATOM 724 C CA . ASP A 1 94 ? 12.452 17.324 -26.053 1.00 65.81 94 ASP A CA 1
ATOM 725 C C . ASP A 1 94 ? 10.943 17.485 -26.350 1.00 65.81 94 ASP A C 1
ATOM 727 O O . ASP A 1 94 ? 10.571 18.064 -27.373 1.00 65.81 94 ASP A O 1
ATOM 731 N N . ASP A 1 95 ? 10.048 17.010 -25.471 1.00 61.59 95 ASP A N 1
ATOM 732 C CA . ASP A 1 95 ? 8.591 17.162 -25.625 1.00 61.59 95 ASP A CA 1
ATOM 733 C C . ASP A 1 95 ? 8.069 18.519 -25.119 1.00 61.59 95 ASP A C 1
ATOM 735 O O . ASP A 1 95 ? 6.883 18.839 -25.293 1.00 61.59 95 ASP A O 1
ATOM 739 N N . LEU A 1 96 ? 8.930 19.325 -24.487 1.00 62.44 96 LEU A N 1
ATOM 740 C CA . LEU A 1 96 ? 8.575 20.575 -23.822 1.00 62.44 96 LEU A CA 1
ATOM 741 C C . LEU A 1 96 ? 8.979 21.799 -24.658 1.00 62.44 96 LEU A C 1
ATOM 743 O O . LEU A 1 96 ? 10.152 22.110 -24.839 1.00 62.44 96 LEU A O 1
ATOM 747 N N . ILE A 1 97 ? 7.990 22.586 -25.086 1.00 61.50 97 ILE A N 1
ATOM 748 C CA . ILE A 1 97 ? 8.198 23.897 -25.709 1.00 61.50 97 ILE A CA 1
ATOM 749 C C . ILE A 1 97 ? 7.947 25.005 -24.672 1.00 61.50 97 ILE A C 1
ATOM 751 O O . ILE A 1 97 ? 6.830 25.162 -24.179 1.00 61.50 97 ILE A O 1
ATOM 755 N N . GLY A 1 98 ? 8.960 25.834 -24.388 1.00 59.25 98 GLY A N 1
ATOM 756 C CA . GLY A 1 98 ? 8.806 27.107 -23.663 1.00 59.25 98 GLY A CA 1
ATOM 757 C C . GLY A 1 98 ? 9.492 27.180 -22.292 1.00 59.25 98 GLY A C 1
ATOM 758 O O . GLY A 1 98 ? 9.262 26.365 -21.404 1.00 59.25 98 GLY A O 1
ATOM 759 N N . GLY A 1 99 ? 10.333 28.207 -22.116 1.00 55.47 99 GLY A N 1
ATOM 760 C CA . GLY A 1 99 ? 11.076 28.493 -20.886 1.00 55.47 99 GLY A CA 1
ATOM 761 C C . GLY A 1 99 ? 10.346 29.415 -19.896 1.00 55.47 99 GLY A C 1
ATOM 762 O O . GLY A 1 99 ? 9.505 30.232 -20.267 1.00 55.47 99 GLY A O 1
ATOM 763 N N . THR A 1 100 ? 10.710 29.250 -18.618 1.00 47.88 100 THR A N 1
ATOM 764 C CA . THR A 1 100 ? 10.438 30.084 -17.420 1.00 47.88 100 THR A CA 1
ATOM 765 C C . THR A 1 100 ? 8.992 30.410 -17.016 1.00 47.88 100 THR A C 1
ATOM 767 O O . THR A 1 100 ? 8.804 30.914 -15.909 1.00 47.88 100 THR A O 1
ATOM 770 N N . ARG A 1 101 ? 7.958 30.083 -17.805 1.00 49.41 101 ARG A N 1
ATOM 771 C CA . ARG A 1 101 ? 6.537 30.293 -17.423 1.00 49.41 101 ARG A CA 1
ATOM 772 C C . ARG A 1 101 ? 5.633 29.055 -17.511 1.00 49.41 101 ARG A C 1
ATOM 774 O O . ARG A 1 101 ? 4.420 29.181 -17.369 1.00 49.41 101 ARG A O 1
ATOM 781 N N . GLY A 1 102 ? 6.229 27.878 -17.675 1.00 54.19 102 GLY A N 1
ATOM 782 C CA . GLY A 1 102 ? 5.531 26.606 -17.861 1.00 54.19 102 GLY A CA 1
ATOM 783 C C . GLY A 1 102 ? 5.769 26.052 -19.262 1.00 54.19 102 GLY A C 1
ATOM 784 O O . GLY A 1 102 ? 5.876 26.813 -20.222 1.00 54.19 102 GLY A O 1
ATOM 785 N N . ALA A 1 103 ? 5.893 24.730 -19.349 1.00 55.44 103 ALA A N 1
ATOM 786 C CA . ALA A 1 103 ? 6.149 24.027 -20.594 1.00 55.44 103 ALA A CA 1
ATOM 787 C C . ALA A 1 103 ? 4.836 23.667 -21.303 1.00 55.44 103 ALA A C 1
ATOM 789 O O . ALA A 1 103 ? 3.887 23.194 -20.675 1.00 55.44 103 ALA A O 1
ATOM 790 N N . LEU A 1 104 ? 4.789 23.890 -22.615 1.00 57.41 104 LEU A N 1
ATOM 791 C CA . LEU A 1 104 ? 3.712 23.452 -23.497 1.00 57.41 104 LEU A CA 1
ATOM 792 C C . LEU A 1 104 ? 4.168 22.198 -24.238 1.00 57.41 104 LEU A C 1
ATOM 794 O O . LEU A 1 104 ? 5.250 22.187 -24.814 1.00 57.41 104 LEU A O 1
ATOM 798 N N . TYR A 1 105 ? 3.340 21.157 -24.255 1.00 49.31 105 TYR A N 1
ATOM 799 C CA . TYR A 1 105 ? 3.648 19.949 -25.019 1.00 49.31 105 TYR A CA 1
ATOM 800 C C . TYR A 1 105 ? 3.699 20.244 -26.517 1.00 49.31 105 TYR A C 1
ATOM 802 O O . TYR A 1 105 ? 2.790 20.876 -27.068 1.00 49.31 105 TYR A O 1
ATOM 810 N N . GLN A 1 106 ? 4.726 19.731 -27.192 1.00 57.31 106 GLN A N 1
ATOM 811 C CA . GLN A 1 106 ? 4.794 19.777 -28.645 1.00 57.31 106 GLN A CA 1
ATOM 812 C C . GLN A 1 106 ? 3.636 18.965 -29.232 1.00 57.31 106 GLN A C 1
ATOM 814 O O . GLN A 1 106 ? 3.545 17.752 -29.062 1.00 57.31 106 GLN A O 1
ATOM 819 N N . GLN A 1 107 ? 2.731 19.634 -29.951 1.00 52.53 107 GLN A N 1
ATOM 820 C CA . GLN A 1 107 ? 1.504 19.015 -30.469 1.00 52.53 107 GLN A CA 1
ATOM 821 C C . GLN A 1 107 ? 1.774 17.835 -31.425 1.00 52.53 107 GLN A C 1
ATOM 823 O O . GLN A 1 107 ? 0.909 16.981 -31.608 1.00 52.53 107 GLN A O 1
ATOM 828 N N . ALA A 1 108 ? 2.976 17.763 -32.009 1.00 52.53 108 ALA A N 1
ATOM 829 C CA . ALA A 1 108 ? 3.426 16.637 -32.826 1.00 52.53 108 ALA A CA 1
ATOM 830 C C . ALA A 1 108 ? 3.739 15.366 -32.009 1.00 52.53 108 ALA A C 1
ATOM 832 O O . ALA A 1 108 ? 3.607 14.270 -32.548 1.00 52.53 108 ALA A O 1
ATOM 833 N N . ASN A 1 109 ? 4.080 15.511 -30.723 1.00 50.25 109 ASN A N 1
ATOM 834 C CA . ASN A 1 109 ? 4.484 14.425 -29.822 1.00 50.25 109 ASN A CA 1
ATOM 835 C C . ASN A 1 109 ? 3.345 14.003 -28.877 1.00 50.25 109 ASN A C 1
ATOM 837 O O . ASN A 1 109 ? 3.466 13.049 -28.109 1.00 50.25 109 ASN A O 1
ATOM 841 N N . ALA A 1 110 ? 2.194 14.682 -28.948 1.00 53.03 110 ALA A N 1
ATOM 842 C CA . ALA A 1 110 ? 0.990 14.239 -28.267 1.00 53.03 110 ALA A CA 1
ATOM 843 C C . ALA A 1 110 ? 0.584 12.856 -28.804 1.00 53.03 110 ALA A C 1
ATOM 845 O O . ALA A 1 110 ? 0.247 12.713 -29.984 1.00 53.03 110 ALA A O 1
ATOM 846 N N . ARG A 1 111 ? 0.600 11.833 -27.935 1.00 52.88 111 ARG A N 1
ATOM 847 C CA . ARG A 1 111 ? 0.096 10.491 -28.262 1.00 52.88 111 ARG A CA 1
ATOM 848 C C . ARG A 1 111 ? -1.315 10.618 -28.835 1.00 52.88 111 ARG A C 1
ATOM 850 O O . ARG A 1 111 ? -2.257 10.952 -28.118 1.00 52.88 111 ARG A O 1
ATOM 857 N N . ARG A 1 112 ? -1.472 10.353 -30.135 1.00 51.50 112 ARG A N 1
ATOM 858 C CA . ARG A 1 112 ? -2.801 10.221 -30.736 1.00 51.50 112 ARG A CA 1
ATOM 859 C C . ARG A 1 112 ? -3.457 8.992 -30.122 1.00 51.50 112 ARG A C 1
ATOM 861 O O . ARG A 1 112 ? -2.893 7.902 -30.194 1.00 51.50 112 ARG A O 1
ATOM 868 N N . LEU A 1 113 ? -4.634 9.171 -29.523 1.00 46.25 113 LEU A N 1
ATOM 869 C CA . LEU A 1 113 ? -5.459 8.040 -29.115 1.00 46.25 113 LEU A CA 1
ATOM 870 C C . LEU A 1 113 ? -5.687 7.148 -30.352 1.00 46.25 113 LEU A C 1
ATOM 872 O O . LEU A 1 113 ? -6.060 7.681 -31.406 1.00 46.25 113 LEU A O 1
ATOM 876 N N . PRO A 1 114 ? -5.479 5.823 -30.266 1.00 39.66 114 PRO A N 1
ATOM 877 C CA . PRO A 1 114 ? -5.895 4.920 -31.326 1.00 39.66 114 PRO A CA 1
ATOM 878 C C . PRO A 1 114 ? -7.393 5.135 -31.602 1.00 39.66 114 PRO A C 1
ATOM 880 O O . PRO A 1 114 ? -8.160 5.240 -30.642 1.00 39.66 114 PRO A O 1
ATOM 883 N N . PRO A 1 115 ? -7.850 5.167 -32.867 1.00 43.28 115 PRO A N 1
ATOM 884 C CA . PRO A 1 115 ? -9.246 5.466 -33.215 1.00 43.28 115 PRO A CA 1
ATOM 885 C C . PRO A 1 115 ? -10.303 4.489 -32.672 1.00 43.28 115 PRO A C 1
ATOM 887 O O . PRO A 1 115 ? -11.469 4.635 -33.000 1.00 43.28 115 PRO A O 1
ATOM 890 N N . GLN A 1 116 ? -9.924 3.478 -31.886 1.00 47.78 116 GLN A N 1
ATOM 891 C CA . GLN A 1 116 ? -10.770 2.327 -31.560 1.00 47.78 116 GLN A CA 1
ATOM 892 C C . GLN A 1 116 ? -11.412 2.385 -30.159 1.00 47.78 116 GLN A C 1
ATOM 894 O O . GLN A 1 116 ? -12.023 1.411 -29.739 1.00 47.78 116 GLN A O 1
ATOM 899 N N . LEU A 1 117 ? -11.292 3.494 -29.418 1.00 44.44 117 LEU A N 1
ATOM 900 C CA . LEU A 1 117 ? -11.898 3.650 -28.078 1.00 44.44 117 LEU A CA 1
ATOM 901 C C . LEU A 1 117 ? -13.078 4.638 -28.035 1.00 44.44 117 LEU A C 1
ATOM 903 O O . LEU A 1 117 ? -13.457 5.105 -26.964 1.00 44.44 117 LEU A O 1
ATOM 907 N N . ILE A 1 118 ? -13.675 4.962 -29.185 1.00 42.22 118 ILE A N 1
ATOM 908 C CA . ILE A 1 118 ? -14.778 5.939 -29.274 1.00 42.22 118 ILE A CA 1
ATOM 909 C C . ILE A 1 118 ? -16.147 5.339 -28.887 1.00 42.22 118 ILE A C 1
ATOM 911 O O . ILE A 1 118 ? -17.102 6.086 -28.711 1.00 42.22 118 ILE A O 1
ATOM 915 N N . ASP A 1 119 ? -16.250 4.021 -28.678 1.00 44.41 119 ASP A N 1
ATOM 916 C CA . ASP A 1 119 ? -17.527 3.334 -28.403 1.00 44.41 119 ASP A CA 1
ATOM 917 C C . ASP A 1 119 ? -17.775 3.015 -26.916 1.00 44.41 119 ASP A C 1
ATOM 919 O O . ASP A 1 119 ? -18.412 2.018 -26.574 1.00 44.41 119 ASP A O 1
ATOM 923 N N . ALA A 1 120 ? -17.316 3.867 -25.997 1.00 44.41 120 ALA A N 1
ATOM 924 C CA . ALA A 1 120 ? -17.832 3.849 -24.627 1.00 44.41 120 ALA A CA 1
ATOM 925 C C . ALA A 1 120 ? -18.863 4.983 -24.458 1.00 44.41 120 ALA A C 1
ATOM 927 O O . ALA A 1 120 ? -18.492 6.155 -24.576 1.00 44.41 120 ALA A O 1
ATOM 928 N N . PRO A 1 121 ? -20.151 4.683 -24.193 1.00 36.50 121 PRO A N 1
ATOM 929 C CA . PRO A 1 121 ? -21.171 5.712 -24.041 1.00 36.50 121 PRO A CA 1
ATOM 930 C C . PRO A 1 121 ? -20.833 6.620 -22.854 1.00 36.50 121 PRO A C 1
ATOM 932 O O . PRO A 1 121 ? -20.657 6.166 -21.724 1.00 36.50 121 PRO A O 1
ATOM 935 N N . GLN A 1 122 ? -20.738 7.920 -23.134 1.00 41.06 122 GLN A N 1
ATOM 936 C CA 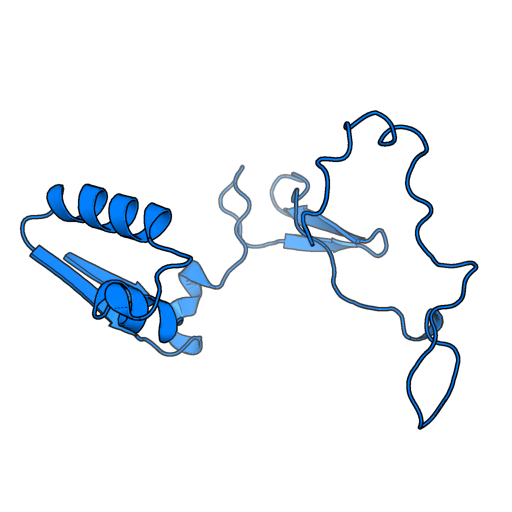. GLN A 1 122 ? -20.513 8.967 -22.142 1.00 41.06 122 GLN A CA 1
ATOM 937 C C . GLN A 1 122 ? -21.675 8.978 -21.139 1.00 41.06 122 GLN A C 1
ATOM 939 O O . GLN A 1 122 ? -22.824 9.201 -21.524 1.00 41.06 122 GLN A O 1
ATOM 944 N N . GLN A 1 123 ? -21.394 8.756 -19.852 1.00 39.56 123 GLN A N 1
ATOM 945 C CA . GLN A 1 123 ? -22.371 9.064 -18.808 1.00 39.56 123 GLN A CA 1
ATOM 946 C C . GLN A 1 123 ? -22.464 10.589 -18.618 1.00 39.56 123 GLN A C 1
ATOM 948 O O . GLN A 1 123 ? -21.434 11.267 -18.681 1.00 39.56 123 GLN A O 1
ATOM 953 N N . PRO A 1 124 ? -23.668 11.154 -18.401 1.00 39.94 124 PRO A N 1
ATOM 954 C CA . PRO A 1 124 ? -23.848 12.597 -18.350 1.00 39.94 124 PRO A CA 1
ATOM 955 C C . PRO A 1 124 ? -23.266 13.174 -17.060 1.00 39.94 124 PRO A C 1
ATOM 957 O O . PRO A 1 124 ? -23.544 12.693 -15.961 1.00 39.94 124 PRO A O 1
ATOM 960 N N . ILE A 1 125 ? -22.504 14.254 -17.206 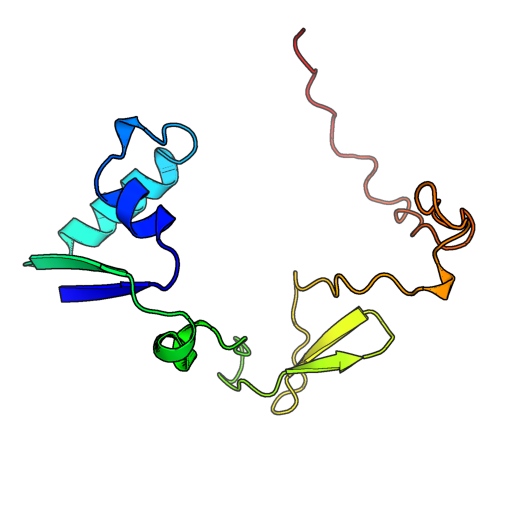1.00 39.84 125 ILE A N 1
ATOM 961 C CA . ILE A 1 125 ? -22.075 15.104 -16.098 1.00 39.84 125 ILE A CA 1
ATOM 962 C C . ILE A 1 125 ? -23.320 15.847 -15.602 1.00 39.84 125 ILE A C 1
ATOM 964 O O . ILE A 1 125 ? -23.846 16.716 -16.298 1.00 39.84 125 ILE A O 1
ATOM 968 N N . HIS A 1 126 ? -23.817 15.479 -14.422 1.00 34.72 126 HIS A N 1
ATOM 969 C CA . HIS A 1 126 ? -24.823 16.270 -13.722 1.00 34.7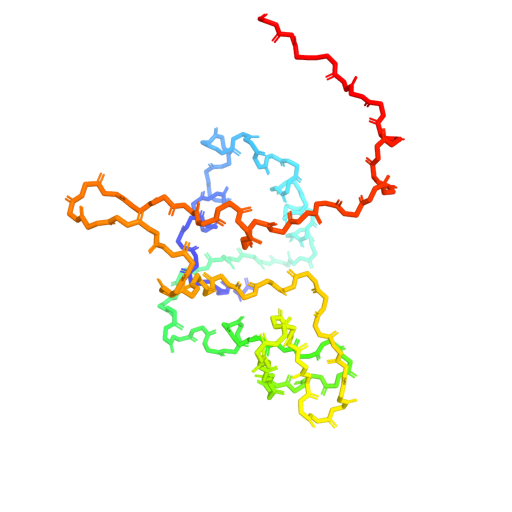2 126 HIS A CA 1
ATOM 970 C C . HIS A 1 126 ? -24.154 17.512 -13.118 1.00 34.72 126 HIS A C 1
ATOM 972 O O . HIS A 1 126 ? -23.178 17.396 -12.376 1.00 34.72 126 HIS A O 1
ATOM 978 N N . THR A 1 127 ? -24.677 18.676 -13.512 1.00 51.91 127 THR A N 1
ATOM 979 C CA . THR A 1 127 ? -24.369 20.028 -13.015 1.00 51.91 127 THR A CA 1
ATOM 980 C C . THR A 1 127 ? -24.684 20.210 -11.544 1.00 51.91 127 THR A C 1
ATOM 982 O O . THR A 1 127 ? -25.760 19.710 -11.137 1.00 51.91 127 THR A O 1
#